Protein AF-A0A920MT75-F1 (afdb_monomer)

Structure (mmCIF, N/CA/C/O backbone):
data_AF-A0A920MT75-F1
#
_entry.id   AF-A0A920MT75-F1
#
loop_
_atom_site.group_PDB
_atom_site.id
_atom_site.type_symbol
_atom_site.label_atom_id
_atom_site.label_alt_id
_atom_site.label_comp_id
_atom_site.label_asym_id
_atom_site.label_entity_id
_atom_site.label_seq_id
_atom_site.pdbx_PDB_ins_code
_atom_site.Cartn_x
_atom_site.Cartn_y
_atom_site.Cartn_z
_atom_site.occupancy
_atom_site.B_iso_or_equiv
_atom_site.auth_seq_id
_atom_site.auth_comp_id
_atom_site.auth_asym_id
_atom_site.auth_atom_id
_atom_site.pdbx_PDB_model_num
ATOM 1 N N . MET A 1 1 ? 1.744 -10.942 -22.212 1.00 72.88 1 MET A N 1
ATOM 2 C CA . MET A 1 1 ? 2.597 -9.737 -22.303 1.00 72.88 1 MET A CA 1
ATOM 3 C C . MET A 1 1 ? 4.022 -10.191 -22.586 1.00 72.88 1 MET A C 1
ATOM 5 O O . MET A 1 1 ? 4.441 -11.169 -21.985 1.00 72.88 1 MET A O 1
ATOM 9 N N . GLU A 1 2 ? 4.739 -9.559 -23.515 1.00 89.19 2 GLU A N 1
ATOM 10 C CA . GLU A 1 2 ? 6.152 -9.883 -23.774 1.00 89.19 2 GLU A CA 1
ATOM 11 C C . GLU A 1 2 ? 7.071 -9.271 -22.705 1.00 89.19 2 GLU A C 1
ATOM 13 O O . GLU A 1 2 ? 6.759 -8.210 -22.163 1.00 89.19 2 GLU A O 1
ATOM 18 N N . ALA A 1 3 ? 8.229 -9.889 -22.445 1.00 87.75 3 ALA A N 1
ATOM 19 C CA . ALA A 1 3 ? 9.154 -9.475 -21.382 1.00 87.75 3 ALA A CA 1
ATOM 20 C C . ALA A 1 3 ? 9.558 -7.990 -21.459 1.00 87.75 3 ALA A C 1
ATOM 22 O O . ALA A 1 3 ? 9.561 -7.292 -20.449 1.00 87.75 3 ALA A O 1
ATOM 23 N N . LYS A 1 4 ? 9.819 -7.471 -22.667 1.00 89.94 4 LYS A N 1
ATOM 24 C CA . LYS A 1 4 ? 10.169 -6.054 -22.878 1.00 89.94 4 LYS A CA 1
ATOM 25 C C . LYS A 1 4 ? 9.034 -5.085 -22.551 1.00 89.94 4 LYS A C 1
ATOM 27 O O . LYS A 1 4 ? 9.308 -3.932 -22.251 1.00 89.94 4 LYS A O 1
ATOM 32 N N . ASN A 1 5 ? 7.779 -5.516 -22.661 1.00 91.00 5 ASN A N 1
ATOM 33 C CA . ASN A 1 5 ? 6.630 -4.678 -22.327 1.00 91.00 5 ASN A CA 1
ATOM 34 C C . ASN A 1 5 ? 6.305 -4.751 -20.833 1.00 91.00 5 ASN A C 1
ATOM 36 O O . ASN A 1 5 ? 5.936 -3.733 -20.264 1.00 91.00 5 ASN A O 1
ATOM 40 N N . PHE A 1 6 ? 6.528 -5.900 -20.188 1.00 89.94 6 PHE A N 1
ATOM 41 C CA . PHE A 1 6 ? 6.417 -6.021 -18.732 1.00 89.94 6 PHE A CA 1
ATOM 42 C C . PHE A 1 6 ? 7.470 -5.172 -18.009 1.00 89.94 6 PHE A C 1
ATOM 44 O O . PHE A 1 6 ? 7.146 -4.460 -17.067 1.00 89.94 6 PHE A O 1
ATOM 51 N N . ALA A 1 7 ? 8.705 -5.154 -18.518 1.00 89.94 7 ALA A N 1
ATOM 52 C CA . ALA A 1 7 ? 9.795 -4.353 -17.958 1.00 89.94 7 ALA A CA 1
ATOM 53 C C . ALA A 1 7 ? 9.591 -2.825 -18.063 1.00 89.94 7 ALA A C 1
ATOM 55 O O .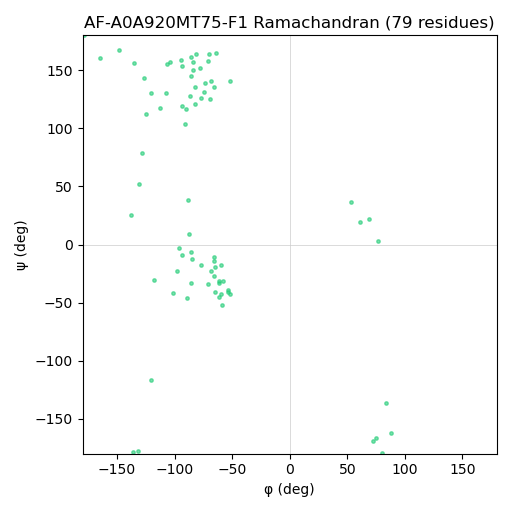 ALA A 1 7 ? 10.358 -2.076 -17.470 1.00 89.94 7 ALA A O 1
ATOM 56 N N . LYS A 1 8 ? 8.593 -2.351 -18.827 1.00 91.06 8 LYS A N 1
ATOM 57 C CA . LYS A 1 8 ? 8.237 -0.921 -18.914 1.00 91.06 8 LYS A CA 1
ATOM 58 C C . LYS A 1 8 ? 7.287 -0.464 -17.803 1.00 91.06 8 LYS A C 1
ATOM 60 O O . LYS A 1 8 ? 7.065 0.734 -17.686 1.00 91.06 8 LYS A O 1
ATOM 65 N N . LEU A 1 9 ? 6.688 -1.398 -17.065 1.00 91.94 9 LEU A N 1
ATOM 66 C CA . LEU A 1 9 ? 5.812 -1.100 -15.932 1.00 91.94 9 LEU A CA 1
ATOM 67 C C . LEU A 1 9 ? 6.657 -0.877 -14.675 1.00 91.94 9 LEU A C 1
ATOM 69 O O . LEU A 1 9 ? 7.708 -1.509 -14.536 1.00 91.94 9 LEU A O 1
ATOM 73 N N . GLY A 1 10 ? 6.181 -0.042 -13.751 1.00 90.56 10 GLY A N 1
ATOM 74 C CA . GLY A 1 10 ? 6.871 0.204 -12.482 1.00 90.56 10 GLY A CA 1
ATOM 75 C C . GLY A 1 10 ? 8.119 1.091 -12.589 1.00 90.56 10 GLY A C 1
ATOM 76 O O . GLY A 1 10 ? 8.346 1.773 -13.589 1.00 90.56 10 GLY A O 1
ATOM 77 N N . ALA A 1 11 ? 8.924 1.120 -11.526 1.00 89.94 11 ALA A N 1
ATOM 78 C CA . ALA A 1 11 ? 10.135 1.941 -11.445 1.00 89.94 11 ALA A CA 1
ATOM 79 C C . ALA A 1 11 ? 11.366 1.253 -12.058 1.00 89.94 11 ALA A C 1
ATOM 81 O O . ALA A 1 11 ? 11.429 0.031 -12.165 1.00 89.94 11 ALA A O 1
ATOM 82 N N . GLU A 1 12 ? 12.399 2.039 -12.385 1.00 87.00 12 GLU A N 1
ATOM 83 C CA . GLU A 1 12 ? 13.593 1.591 -13.126 1.00 87.00 12 GLU A CA 1
ATOM 84 C C . GLU A 1 12 ? 14.276 0.345 -12.528 1.00 87.00 12 GLU A C 1
ATOM 86 O O . GLU A 1 12 ? 14.640 -0.575 -13.256 1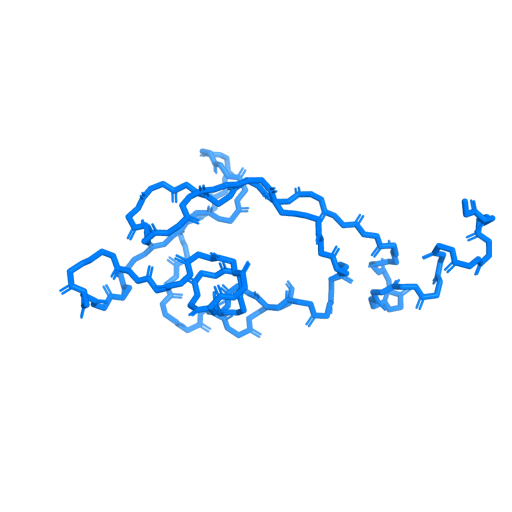.00 87.00 12 GLU A O 1
ATOM 91 N N . GLN A 1 13 ? 14.412 0.277 -11.199 1.00 86.56 13 GLN A N 1
ATOM 92 C CA . GLN A 1 13 ? 15.014 -0.872 -10.501 1.00 86.56 13 GLN A CA 1
ATOM 93 C C . GLN A 1 13 ? 13.990 -1.920 -10.037 1.00 86.56 13 GLN A C 1
ATOM 95 O O . GLN A 1 13 ? 14.360 -2.995 -9.573 1.00 86.56 13 GLN A O 1
ATOM 100 N N . SER A 1 14 ? 12.702 -1.602 -10.141 1.00 89.19 14 SER A N 1
ATOM 101 C CA . SER A 1 14 ? 11.577 -2.354 -9.583 1.00 89.19 14 SER A CA 1
ATOM 102 C C . SER A 1 14 ? 10.513 -2.571 -10.658 1.00 89.19 14 SER A C 1
ATOM 104 O O . SER A 1 14 ? 9.350 -2.234 -10.481 1.00 89.19 14 SER A O 1
ATOM 106 N N . THR A 1 15 ? 10.943 -3.108 -11.801 1.00 94.00 15 THR A N 1
ATOM 107 C CA . THR A 1 15 ? 10.086 -3.231 -12.988 1.00 94.00 15 THR A CA 1
ATOM 108 C C . THR A 1 15 ? 8.996 -4.291 -12.841 1.00 94.00 15 THR A C 1
ATOM 110 O O . THR A 1 15 ? 9.126 -5.256 -12.081 1.00 94.00 15 THR A O 1
ATOM 113 N N . GLY A 1 16 ? 7.947 -4.143 -13.643 1.00 94.88 16 GLY A N 1
ATOM 114 C CA . GLY A 1 16 ? 6.811 -5.046 -13.686 1.00 94.88 16 GLY A CA 1
ATOM 115 C C . GLY A 1 16 ? 5.717 -4.690 -12.688 1.00 94.88 16 GLY A C 1
ATOM 116 O O . GLY A 1 16 ? 5.621 -3.577 -12.166 1.00 94.88 16 GLY A O 1
ATOM 117 N N . THR A 1 17 ? 4.863 -5.673 -12.439 1.00 96.12 17 THR A N 1
ATOM 118 C CA . THR A 1 17 ? 3.796 -5.591 -11.448 1.00 96.12 17 THR A CA 1
ATOM 119 C C . THR A 1 17 ? 4.122 -6.431 -10.220 1.00 96.12 17 THR A C 1
ATOM 121 O O . THR A 1 17 ? 4.882 -7.403 -10.270 1.00 96.12 17 THR A O 1
ATOM 124 N N . ARG A 1 18 ? 3.530 -6.056 -9.089 1.00 94.50 18 ARG A N 1
ATOM 125 C CA . ARG A 1 18 ? 3.558 -6.821 -7.846 1.00 94.50 18 ARG A CA 1
ATOM 126 C C . ARG A 1 18 ? 2.136 -7.034 -7.356 1.00 94.50 18 ARG A C 1
ATOM 128 O O . ARG A 1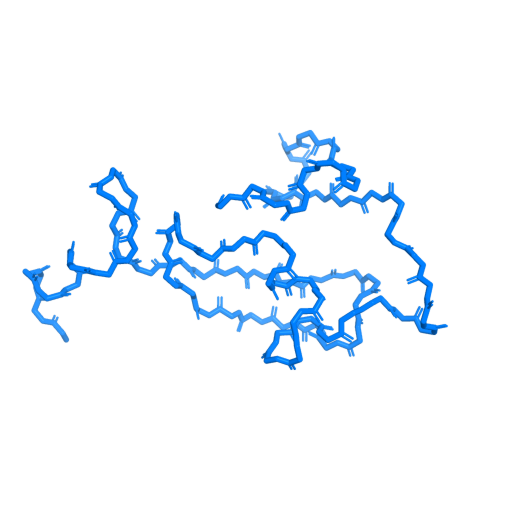 18 ? 1.288 -6.154 -7.466 1.00 94.50 18 ARG A O 1
ATOM 135 N N . ILE A 1 19 ? 1.897 -8.208 -6.787 1.00 96.19 19 ILE A N 1
ATOM 136 C CA . ILE A 1 19 ? 0.632 -8.542 -6.143 1.00 96.19 19 ILE A CA 1
ATOM 137 C C . ILE A 1 19 ? 0.751 -8.238 -4.648 1.00 96.19 19 ILE A C 1
ATOM 139 O O . ILE A 1 19 ? 1.584 -8.830 -3.961 1.00 96.19 19 ILE A O 1
ATOM 143 N N . PHE A 1 20 ? -0.090 -7.336 -4.146 1.00 96.25 20 PHE A N 1
ATOM 144 C CA . PHE A 1 20 ? -0.203 -7.009 -2.727 1.00 96.25 20 PHE A CA 1
ATOM 145 C C . PHE A 1 20 ? -1.502 -7.561 -2.148 1.00 96.25 20 PHE A C 1
ATOM 147 O O . PHE A 1 20 ? -2.586 -7.322 -2.676 1.00 96.25 20 PHE A O 1
ATOM 154 N N . ALA A 1 21 ? -1.397 -8.262 -1.021 1.00 97.06 21 ALA A N 1
ATOM 155 C CA . ALA A 1 21 ? -2.545 -8.634 -0.207 1.00 97.06 21 ALA A CA 1
ATOM 156 C C . ALA A 1 21 ? -2.790 -7.542 0.844 1.00 97.06 21 ALA A C 1
ATOM 158 O O . ALA A 1 21 ? -2.075 -7.456 1.844 1.00 97.06 21 ALA A O 1
ATOM 159 N N . VAL A 1 22 ? -3.800 -6.704 0.621 1.00 97.50 22 VAL A N 1
ATOM 160 C CA . VAL A 1 22 ? -4.211 -5.657 1.562 1.00 97.50 22 VAL A CA 1
ATOM 161 C C . VAL A 1 22 ? -5.252 -6.248 2.507 1.00 97.50 22 VAL A C 1
ATOM 163 O O . VAL A 1 22 ? -6.332 -6.673 2.098 1.00 97.50 22 VAL A O 1
ATOM 166 N N . SER A 1 23 ? -4.914 -6.297 3.792 1.00 96.06 23 SER A N 1
ATOM 167 C CA . SER A 1 23 ? -5.732 -6.919 4.837 1.00 96.06 23 SER A CA 1
ATOM 168 C C . SER A 1 23 ? -5.799 -6.041 6.093 1.00 96.06 23 SER A C 1
ATOM 1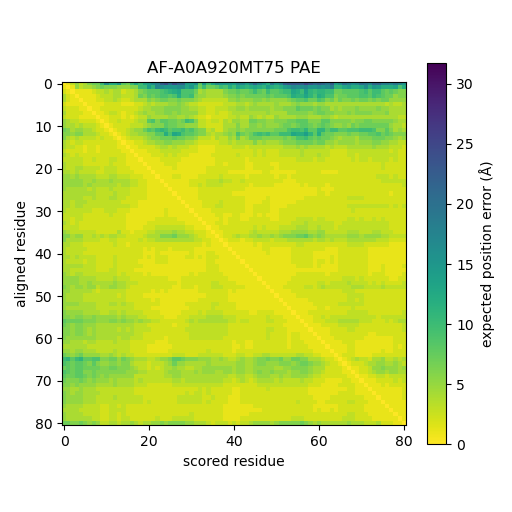70 O O . SER A 1 23 ? -5.268 -4.932 6.123 1.00 96.06 23 SER A O 1
ATOM 172 N N . GLY A 1 24 ? -6.485 -6.511 7.139 1.00 96.19 24 GLY A N 1
ATOM 173 C CA . GLY A 1 24 ? -6.642 -5.763 8.388 1.00 96.19 24 GLY A CA 1
ATOM 174 C C . GLY A 1 24 ? -7.786 -4.746 8.337 1.00 96.19 24 GLY A C 1
ATOM 175 O O . GLY A 1 24 ? -8.885 -5.061 7.883 1.00 96.19 24 GLY A O 1
ATOM 176 N N . HIS A 1 25 ? -7.548 -3.540 8.855 1.00 97.81 25 HIS A N 1
ATOM 177 C CA . HIS A 1 25 ? -8.582 -2.531 9.121 1.00 97.81 25 HIS A CA 1
ATOM 178 C C . HIS A 1 25 ? -8.873 -1.595 7.936 1.00 97.81 25 HIS A C 1
ATOM 180 O O . HIS A 1 25 ? -9.145 -0.419 8.143 1.00 97.81 25 HIS A O 1
ATOM 186 N N . VAL A 1 26 ? -8.870 -2.107 6.706 1.00 98.31 26 VAL A N 1
ATOM 187 C CA . VAL A 1 26 ? -9.296 -1.355 5.510 1.00 98.31 26 VAL A CA 1
ATOM 188 C C . VAL A 1 26 ? -10.771 -1.602 5.177 1.00 98.31 26 VAL A C 1
ATOM 190 O O . VAL A 1 26 ? -11.344 -2.616 5.603 1.00 98.31 26 VAL A O 1
ATOM 193 N N . ASN A 1 27 ? -11.387 -0.688 4.426 1.00 98.50 27 ASN A N 1
ATOM 194 C CA . ASN A 1 27 ? -12.775 -0.815 3.970 1.00 98.50 27 ASN A CA 1
ATOM 195 C C . ASN A 1 27 ? -12.939 -1.893 2.890 1.00 98.50 27 ASN A C 1
ATOM 197 O O . ASN A 1 27 ? -13.954 -2.585 2.875 1.00 98.50 27 ASN A O 1
ATOM 201 N N . ASN A 1 28 ? -11.934 -2.075 2.032 1.00 98.25 28 ASN A N 1
ATOM 202 C CA . ASN A 1 28 ? -11.971 -3.033 0.931 1.00 98.25 28 ASN A CA 1
ATOM 203 C C . ASN A 1 28 ? -10.725 -3.949 0.934 1.00 98.25 28 ASN A C 1
ATOM 205 O O . ASN A 1 28 ? -9.762 -3.712 0.198 1.00 98.25 28 ASN A O 1
ATOM 209 N N . PRO A 1 29 ? -10.685 -4.976 1.808 1.00 98.19 29 PRO A N 1
ATOM 210 C CA . PRO A 1 29 ? -9.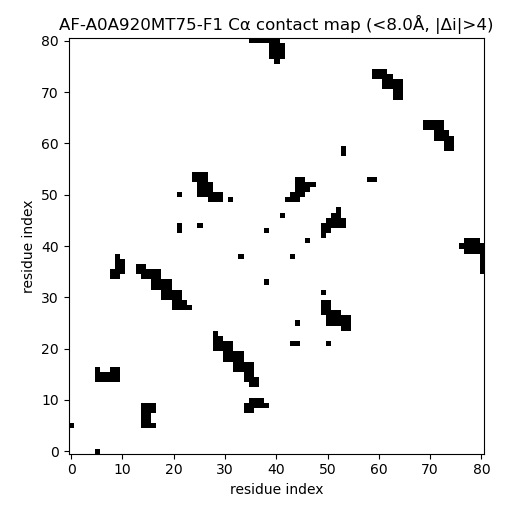582 -5.932 1.841 1.00 98.19 29 PRO A CA 1
ATOM 211 C C . PRO A 1 29 ? -9.579 -6.793 0.574 1.00 98.19 29 PRO A C 1
ATOM 213 O O . PRO A 1 29 ? -10.629 -7.230 0.106 1.00 98.19 29 PRO A O 1
ATOM 216 N N . GLY A 1 30 ? -8.398 -7.081 0.039 1.00 98.00 30 GLY A N 1
ATOM 217 C CA . GLY A 1 30 ? -8.287 -7.784 -1.231 1.00 98.00 30 GLY A CA 1
ATOM 218 C C . GLY A 1 30 ? -6.854 -8.055 -1.654 1.00 98.00 30 GLY A C 1
ATOM 219 O O . GLY A 1 30 ? -5.894 -7.713 -0.963 1.00 98.00 30 GLY A O 1
ATOM 220 N N . VAL A 1 31 ? -6.727 -8.697 -2.809 1.00 98.12 31 VAL A N 1
ATOM 221 C CA . VAL A 1 31 ? -5.449 -8.955 -3.466 1.00 98.12 31 VAL A CA 1
ATOM 222 C C . VAL A 1 31 ? -5.418 -8.126 -4.741 1.00 98.12 31 VAL A C 1
ATOM 224 O O . VAL A 1 31 ? -6.259 -8.312 -5.618 1.00 98.12 31 VAL A O 1
ATOM 227 N N . TYR A 1 32 ? -4.469 -7.200 -4.821 1.00 97.38 32 TYR A N 1
ATOM 228 C CA . TYR A 1 32 ? -4.385 -6.209 -5.886 1.00 97.38 32 TYR A CA 1
ATOM 229 C C . TYR A 1 32 ? -3.063 -6.345 -6.630 1.00 97.38 32 TYR A C 1
ATOM 231 O O . TYR A 1 32 ? -1.999 -6.395 -6.017 1.00 97.38 32 TYR A O 1
ATOM 239 N N . GLU A 1 33 ? -3.132 -6.393 -7.956 1.00 96.69 33 GLU A N 1
ATOM 240 C CA . GLU A 1 33 ? -1.961 -6.249 -8.814 1.00 96.69 33 GLU A CA 1
ATOM 241 C C . GLU A 1 33 ? -1.715 -4.760 -9.079 1.00 96.69 33 GLU A C 1
ATOM 243 O O . GLU A 1 33 ? -2.628 -4.038 -9.491 1.00 96.69 33 GLU A O 1
ATOM 248 N N . VAL A 1 34 ? -0.491 -4.300 -8.826 1.00 95.56 34 VAL A N 1
ATOM 249 C CA . VAL A 1 34 ? -0.092 -2.895 -8.980 1.00 95.56 34 VAL A CA 1
ATOM 250 C C . VAL A 1 34 ? 1.251 -2.782 -9.687 1.00 95.56 34 VAL A C 1
ATOM 252 O O . VAL A 1 34 ? 2.057 -3.711 -9.649 1.00 95.56 34 VAL A O 1
ATOM 255 N N . GLU A 1 35 ? 1.511 -1.638 -10.315 1.00 94.44 35 GLU A N 1
ATOM 256 C CA . GLU A 1 35 ? 2.837 -1.326 -10.851 1.00 94.44 35 GLU A CA 1
ATOM 257 C C . GLU A 1 35 ? 3.823 -1.099 -9.704 1.00 94.44 35 GLU A C 1
ATOM 259 O O . GLU A 1 35 ? 3.565 -0.310 -8.788 1.00 94.44 35 GLU A O 1
ATOM 264 N N . PHE A 1 36 ? 4.932 -1.836 -9.725 1.00 93.31 36 PHE A N 1
ATOM 265 C CA . PHE A 1 36 ? 5.836 -1.895 -8.586 1.00 93.31 36 PHE A CA 1
ATOM 266 C C . PHE A 1 36 ? 6.798 -0.696 -8.563 1.00 93.31 36 PHE A C 1
ATOM 268 O O . PHE A 1 36 ? 7.341 -0.298 -9.589 1.00 93.31 36 PHE A O 1
ATOM 275 N N . GLY A 1 37 ? 7.003 -0.081 -7.396 1.00 89.69 37 GLY A N 1
ATOM 276 C CA . GLY A 1 37 ? 7.899 1.068 -7.236 1.00 89.69 37 GLY A CA 1
ATOM 277 C C . GLY A 1 37 ? 7.346 2.406 -7.742 1.00 89.69 37 GLY A C 1
ATOM 278 O O . GLY A 1 37 ? 8.056 3.408 -7.689 1.00 89.69 37 GLY A O 1
ATOM 279 N N . THR A 1 38 ? 6.104 2.443 -8.227 1.00 92.50 38 THR A N 1
ATOM 280 C CA . THR A 1 38 ? 5.366 3.684 -8.526 1.00 92.50 38 THR A CA 1
ATOM 281 C C . THR A 1 38 ? 4.104 3.825 -7.676 1.00 92.50 38 THR A C 1
ATOM 283 O O . THR A 1 38 ? 3.714 4.944 -7.358 1.00 92.50 38 THR A O 1
ATOM 286 N N . THR A 1 39 ? 3.477 2.709 -7.291 1.00 95.38 39 THR A N 1
ATOM 287 C CA . THR A 1 39 ? 2.292 2.695 -6.421 1.00 95.38 39 THR A CA 1
ATOM 288 C C . THR A 1 39 ? 2.704 2.810 -4.958 1.00 95.38 39 THR A C 1
ATOM 290 O O . THR A 1 39 ? 3.388 1.927 -4.454 1.00 95.38 39 THR A O 1
ATOM 293 N N . THR A 1 40 ? 2.236 3.841 -4.259 1.00 97.00 40 THR A N 1
ATOM 294 C CA . THR A 1 40 ? 2.573 4.058 -2.844 1.00 97.00 40 THR A CA 1
ATOM 295 C C . THR A 1 40 ? 1.718 3.222 -1.891 1.00 97.00 40 THR A C 1
ATOM 297 O O . THR A 1 40 ? 0.633 2.738 -2.240 1.00 97.00 40 THR A O 1
ATOM 300 N N . PHE A 1 41 ? 2.145 3.095 -0.629 1.00 97.19 41 PHE A N 1
ATOM 301 C CA . PHE A 1 41 ? 1.280 2.525 0.413 1.00 97.19 41 PHE A CA 1
ATOM 302 C C . PHE A 1 41 ? 0.009 3.356 0.636 1.00 97.19 41 PHE A C 1
ATOM 304 O O . PHE A 1 41 ? -1.040 2.786 0.946 1.00 97.19 41 PHE A O 1
ATOM 311 N N . ARG A 1 42 ? 0.063 4.681 0.436 1.00 97.88 42 ARG A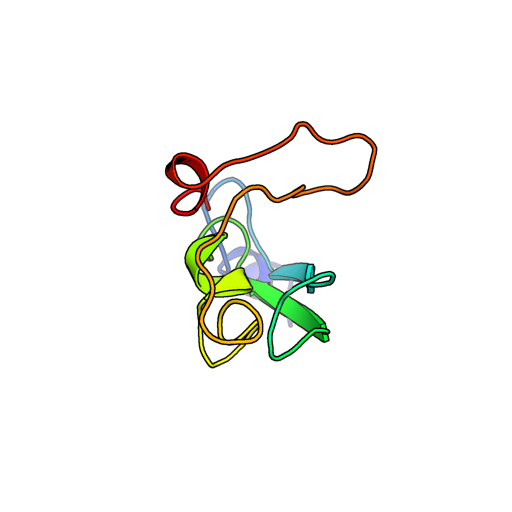 N 1
ATOM 312 C CA . ARG A 1 42 ? -1.108 5.564 0.474 1.00 97.88 42 ARG A CA 1
ATOM 313 C C . ARG A 1 42 ? -2.109 5.172 -0.598 1.00 97.88 42 ARG A C 1
ATOM 315 O O . ARG A 1 42 ? -3.288 5.042 -0.279 1.00 97.88 42 ARG A O 1
ATOM 322 N N . ASP A 1 43 ? -1.649 4.919 -1.820 1.00 97.75 43 ASP A N 1
ATOM 323 C CA . ASP A 1 43 ? -2.515 4.443 -2.897 1.00 97.75 43 ASP A CA 1
ATOM 324 C C . ASP A 1 43 ? -3.174 3.121 -2.494 1.00 97.75 43 ASP A C 1
ATOM 326 O O . ASP A 1 43 ? -4.399 3.020 -2.497 1.00 97.75 43 ASP A O 1
ATOM 330 N N . LEU A 1 44 ? -2.384 2.133 -2.058 1.00 97.56 44 LEU A N 1
ATOM 331 C CA . LEU A 1 44 ? -2.877 0.804 -1.677 1.00 97.56 44 LEU A CA 1
ATOM 332 C C . LEU A 1 44 ? -3.898 0.827 -0.529 1.00 97.56 44 LEU A C 1
ATOM 334 O O . LEU A 1 44 ? -4.884 0.090 -0.570 1.00 97.56 44 LEU A O 1
ATOM 338 N N . ILE A 1 45 ? -3.658 1.628 0.511 1.00 97.81 45 ILE A N 1
ATOM 339 C CA . ILE A 1 45 ? -4.468 1.624 1.738 1.00 97.81 45 ILE A CA 1
ATOM 340 C C . ILE A 1 45 ? -5.646 2.596 1.623 1.00 97.81 45 ILE A C 1
ATOM 342 O O . ILE A 1 45 ? -6.773 2.244 1.974 1.00 97.81 45 ILE A O 1
ATOM 346 N N . MET A 1 46 ? -5.402 3.813 1.135 1.00 97.69 46 MET A N 1
ATOM 347 C CA . MET A 1 46 ? -6.380 4.905 1.141 1.00 97.69 46 MET A CA 1
ATOM 348 C C . MET A 1 46 ? -7.108 5.066 -0.194 1.00 97.69 46 MET A C 1
ATOM 350 O O . MET A 1 46 ? -8.215 5.596 -0.210 1.00 97.69 46 MET A O 1
ATOM 354 N N . GLY A 1 47 ? -6.527 4.602 -1.302 1.00 97.62 47 GLY A N 1
ATOM 355 C CA . GLY A 1 47 ? -7.111 4.757 -2.630 1.00 97.62 47 GLY A CA 1
ATOM 356 C C . GLY A 1 47 ? -8.415 3.977 -2.800 1.00 97.62 47 GLY A C 1
ATOM 357 O O . GLY A 1 47 ? -8.502 2.797 -2.456 1.00 97.62 47 GLY A O 1
ATOM 358 N N . GLU A 1 48 ? -9.416 4.623 -3.401 1.00 97.00 48 GLU A N 1
ATOM 359 C CA . GLU A 1 48 ? -10.754 4.055 -3.643 1.00 97.00 48 GLU A CA 1
ATOM 360 C C . GLU A 1 48 ? -10.716 2.767 -4.482 1.00 97.00 48 GLU A C 1
ATOM 362 O O . GLU A 1 48 ? -11.525 1.864 -4.284 1.00 97.00 48 GLU A O 1
ATOM 367 N N . LYS A 1 49 ? -9.739 2.656 -5.395 1.00 96.19 49 LYS A N 1
ATOM 368 C CA . LYS A 1 49 ? -9.516 1.467 -6.237 1.00 96.19 49 LYS A CA 1
ATOM 369 C C . LYS A 1 49 ? -9.031 0.247 -5.439 1.00 96.19 49 LYS A C 1
ATOM 371 O O . LYS A 1 49 ? -9.173 -0.880 -5.912 1.00 96.19 49 LYS A O 1
ATOM 376 N N . TYR A 1 50 ? -8.437 0.470 -4.270 1.00 97.38 50 TYR A N 1
ATOM 377 C CA . TYR A 1 50 ? -7.771 -0.552 -3.467 1.00 97.38 50 TYR A CA 1
ATOM 378 C C . TYR A 1 50 ? -8.432 -0.640 -2.087 1.00 97.38 50 TYR A C 1
ATOM 380 O O . TYR A 1 50 ? -9.607 -0.989 -2.013 1.00 97.38 50 TYR A O 1
ATOM 388 N N . GLY A 1 51 ? -7.712 -0.331 -1.002 1.00 97.69 51 GLY A N 1
ATOM 389 C CA . GLY A 1 51 ? -8.191 -0.449 0.376 1.00 97.69 51 GLY A CA 1
ATOM 390 C C . GLY A 1 51 ? -9.352 0.479 0.749 1.00 97.69 51 GLY A C 1
ATOM 391 O O . GLY A 1 51 ? -10.075 0.172 1.699 1.00 97.69 51 GLY A O 1
ATOM 392 N N . ASN A 1 52 ? -9.576 1.557 -0.011 1.00 98.31 52 ASN A N 1
ATOM 393 C CA . ASN A 1 52 ? -10.646 2.537 0.195 1.00 98.31 52 ASN A CA 1
ATOM 394 C C . ASN A 1 52 ? -10.676 3.130 1.620 1.00 98.31 52 ASN A C 1
ATOM 396 O O . ASN A 1 52 ? -11.737 3.343 2.208 1.00 98.31 52 ASN A O 1
ATOM 400 N N . GLY A 1 53 ? -9.502 3.351 2.209 1.00 98.00 53 GLY A N 1
ATOM 401 C CA . GLY A 1 53 ? -9.355 3.942 3.535 1.00 98.00 53 GLY A CA 1
ATOM 402 C C . GLY A 1 53 ? -9.566 2.966 4.690 1.00 98.00 53 GLY A C 1
ATOM 403 O O . GLY A 1 53 ? -9.813 1.768 4.521 1.00 98.00 53 GLY A O 1
ATOM 404 N N . ILE A 1 54 ? -9.444 3.499 5.905 1.00 98.38 54 ILE A N 1
ATOM 405 C CA . ILE A 1 54 ? -9.555 2.731 7.147 1.00 98.38 54 ILE A CA 1
ATOM 406 C C . ILE A 1 54 ? -11.024 2.622 7.569 1.00 98.38 54 ILE A C 1
ATOM 408 O O . ILE A 1 54 ? -11.828 3.545 7.394 1.00 98.38 54 ILE A O 1
ATOM 412 N N . ARG A 1 55 ? -11.381 1.478 8.158 1.00 98.19 55 ARG A N 1
ATOM 413 C CA . ARG A 1 55 ? -12.736 1.207 8.661 1.00 98.19 55 ARG A CA 1
ATOM 414 C C . ARG A 1 55 ? -13.230 2.311 9.585 1.00 98.19 55 ARG A C 1
ATOM 416 O O . ARG A 1 55 ? -12.488 2.789 10.444 1.00 98.19 55 ARG A O 1
ATOM 423 N N . ASN A 1 56 ? -14.513 2.638 9.449 1.00 97.50 56 ASN A N 1
ATOM 424 C CA . ASN A 1 56 ? -15.221 3.648 10.242 1.00 97.50 56 ASN A CA 1
ATOM 425 C C . ASN A 1 56 ? -14.649 5.073 10.112 1.00 97.50 56 ASN A C 1
ATOM 427 O O . ASN A 1 56 ? -14.899 5.898 10.984 1.00 97.50 56 ASN A O 1
ATOM 431 N N . GLY A 1 57 ? -13.875 5.362 9.058 1.00 95.75 57 GLY A N 1
ATOM 432 C CA . GLY A 1 57 ? -13.265 6.681 8.864 1.00 95.75 57 GLY A CA 1
ATOM 433 C C . GLY A 1 57 ? -12.171 7.011 9.881 1.00 95.75 57 GLY A C 1
ATOM 434 O O . GLY A 1 57 ? -11.898 8.182 10.117 1.00 95.75 57 GLY A O 1
ATOM 435 N N . ASN A 1 58 ? -11.572 5.994 10.507 1.00 97.88 58 ASN A N 1
ATOM 436 C CA . ASN A 1 58 ? -10.454 6.194 11.424 1.00 97.88 58 ASN A CA 1
ATOM 437 C C . ASN A 1 58 ? -9.183 6.636 10.685 1.00 97.88 58 ASN A C 1
ATOM 439 O O . ASN A 1 58 ? -9.033 6.445 9.479 1.00 97.88 58 ASN A O 1
ATOM 443 N N . GLU A 1 59 ? -8.228 7.153 11.447 1.00 96.50 59 GLU A N 1
ATOM 444 C CA . GLU A 1 59 ? -6.875 7.425 10.968 1.00 96.50 59 GLU A CA 1
ATOM 445 C C . GLU A 1 59 ? -5.998 6.167 11.043 1.00 96.50 59 GLU A C 1
ATOM 447 O O . GLU A 1 59 ? -6.257 5.233 11.815 1.00 96.50 59 GLU A O 1
ATOM 452 N N . ILE A 1 60 ? -4.940 6.128 10.229 1.00 96.88 60 ILE A N 1
ATOM 453 C CA . ILE A 1 60 ? -3.966 5.043 10.293 1.00 96.88 60 ILE A CA 1
ATOM 454 C C . ILE A 1 60 ? -3.085 5.217 11.531 1.00 96.88 60 ILE A C 1
ATOM 456 O O . ILE A 1 60 ? -2.541 6.285 11.781 1.00 96.88 60 ILE A O 1
ATOM 460 N N . LYS A 1 61 ? -2.916 4.146 12.308 1.00 97.06 61 LYS A N 1
ATOM 461 C CA . LYS A 1 61 ? -1.988 4.144 13.450 1.00 97.06 61 LYS A CA 1
ATOM 462 C C . LYS A 1 61 ? -0.675 3.445 13.133 1.00 97.06 61 LYS A C 1
ATOM 464 O O . LYS A 1 61 ? 0.376 3.894 13.568 1.00 97.06 61 LYS A O 1
ATOM 469 N N . ALA A 1 62 ? -0.752 2.313 12.440 1.00 97.62 62 ALA A N 1
ATOM 470 C CA . ALA A 1 62 ? 0.395 1.551 11.975 1.00 97.62 62 ALA A CA 1
ATOM 471 C C . ALA A 1 62 ? -0.039 0.529 10.917 1.00 97.62 62 ALA A C 1
ATOM 473 O O . ALA A 1 62 ? -1.211 0.144 10.862 1.00 97.62 62 ALA A O 1
ATOM 474 N N . PHE A 1 63 ? 0.914 0.048 10.125 1.00 97.56 63 PHE A N 1
ATOM 475 C CA . PHE A 1 63 ? 0.733 -1.057 9.188 1.00 97.56 63 PHE A CA 1
ATOM 476 C C . PHE A 1 63 ? 2.027 -1.863 9.032 1.00 97.56 63 PHE A C 1
ATOM 478 O O . PHE A 1 63 ? 3.091 -1.450 9.485 1.00 97.56 63 PHE A O 1
ATOM 485 N N . ILE A 1 64 ? 1.932 -3.043 8.417 1.00 97.25 64 ILE A N 1
ATOM 486 C CA . ILE A 1 64 ? 3.069 -3.944 8.209 1.00 97.25 64 ILE A CA 1
ATOM 487 C C . ILE A 1 64 ? 3.153 -4.258 6.707 1.00 97.25 64 ILE A C 1
ATOM 489 O O . ILE A 1 64 ? 2.255 -4.925 6.189 1.00 97.25 64 ILE A O 1
ATOM 493 N N . PRO A 1 65 ? 4.195 -3.800 5.988 1.00 94.81 65 PRO A N 1
ATOM 494 C CA . PRO A 1 65 ? 4.227 -3.834 4.521 1.00 94.81 65 PRO A CA 1
ATOM 495 C C . PRO A 1 65 ? 4.540 -5.218 3.927 1.00 94.81 65 PRO A C 1
ATOM 497 O O . PRO A 1 65 ? 4.289 -5.451 2.748 1.00 94.81 65 PRO A O 1
ATOM 500 N N . GLY A 1 66 ? 5.100 -6.138 4.719 1.00 89.94 66 GLY A N 1
ATOM 501 C CA . GLY A 1 66 ? 5.614 -7.431 4.243 1.00 89.94 66 GLY A CA 1
ATOM 502 C C . GLY A 1 66 ? 5.270 -8.621 5.139 1.00 89.94 66 GLY A C 1
ATOM 503 O O . GLY A 1 66 ? 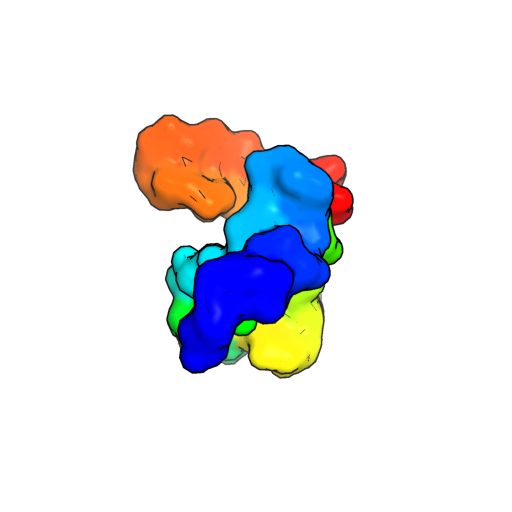6.003 -9.605 5.153 1.00 89.94 66 GLY A O 1
ATOM 504 N N . GLY A 1 67 ? 4.187 -8.532 5.918 1.00 91.31 67 GLY A N 1
ATOM 505 C CA . GLY A 1 67 ? 3.816 -9.558 6.900 1.00 91.31 67 GLY A CA 1
ATOM 506 C C . GLY A 1 67 ? 4.731 -9.579 8.133 1.00 91.31 67 GLY A C 1
ATOM 507 O O . GLY A 1 67 ? 5.525 -8.672 8.344 1.00 91.31 67 GLY A O 1
ATOM 508 N N . ALA A 1 68 ? 4.621 -10.613 8.971 1.00 91.19 68 ALA A N 1
ATOM 509 C CA . ALA A 1 68 ? 5.198 -10.631 10.325 1.00 91.19 68 ALA A CA 1
ATOM 510 C C . ALA A 1 68 ? 6.731 -10.450 10.416 1.00 91.19 68 ALA A C 1
ATOM 512 O O . ALA A 1 68 ? 7.239 -10.139 11.488 1.00 91.19 68 ALA A O 1
ATOM 513 N N . SER A 1 69 ? 7.469 -10.644 9.320 1.00 94.56 69 SER A N 1
ATOM 514 C CA . SER A 1 69 ? 8.920 -10.425 9.247 1.00 94.56 69 SER A CA 1
ATOM 515 C C . SER A 1 69 ? 9.320 -8.979 8.933 1.00 94.56 69 SER A C 1
ATOM 517 O O . SER A 1 69 ? 10.509 -8.673 8.917 1.00 94.56 69 SER A O 1
ATOM 519 N N . ALA A 1 70 ? 8.358 -8.106 8.630 1.00 95.44 70 ALA A N 1
ATOM 520 C CA . ALA A 1 70 ? 8.600 -6.705 8.317 1.00 95.44 70 ALA A CA 1
ATOM 521 C C . ALA A 1 70 ? 8.475 -5.816 9.571 1.00 95.44 70 ALA A C 1
ATOM 523 O O . ALA A 1 70 ? 7.748 -6.160 10.508 1.00 95.44 70 ALA A O 1
ATOM 524 N N . PRO A 1 71 ? 9.165 -4.662 9.599 1.00 96.12 71 PRO A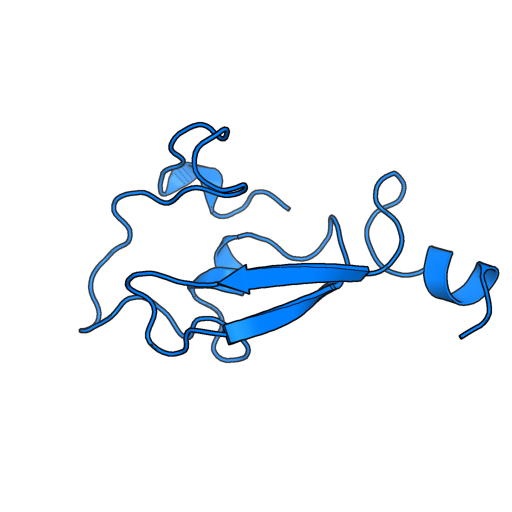 N 1
ATOM 525 C CA . PRO A 1 71 ? 8.982 -3.674 10.654 1.00 96.12 71 PRO A CA 1
ATOM 526 C C . PRO A 1 71 ? 7.564 -3.090 10.645 1.00 96.12 71 PRO A C 1
ATOM 528 O O . PRO A 1 71 ? 6.816 -3.194 9.670 1.00 96.12 71 PRO A O 1
ATOM 531 N N . TRP A 1 72 ? 7.226 -2.428 11.746 1.00 96.94 72 TRP A N 1
ATOM 532 C CA . TRP A 1 72 ? 6.028 -1.606 11.844 1.00 96.94 72 TRP A CA 1
ATOM 533 C C . TRP A 1 72 ? 6.271 -0.288 11.120 1.00 96.94 72 TRP A C 1
ATOM 535 O O . TRP A 1 72 ? 7.249 0.400 11.408 1.00 96.94 72 TRP A O 1
ATOM 545 N N . PHE A 1 73 ? 5.383 0.043 10.193 1.00 98.00 73 PHE A N 1
ATOM 546 C CA . PHE A 1 73 ? 5.337 1.328 9.510 1.00 98.00 73 PHE A CA 1
ATOM 547 C C . PHE A 1 73 ? 4.199 2.178 10.064 1.00 98.00 73 PHE A C 1
ATOM 549 O O . PHE A 1 73 ? 3.227 1.671 10.630 1.00 98.00 73 PHE A O 1
ATOM 556 N N . PHE A 1 74 ? 4.341 3.483 9.883 1.00 98.12 74 PHE A N 1
ATOM 557 C CA . PHE A 1 74 ? 3.482 4.523 10.444 1.00 98.12 74 PHE A CA 1
ATOM 558 C C . PHE A 1 74 ? 3.084 5.522 9.352 1.00 98.12 74 PHE A C 1
ATOM 560 O O . PHE A 1 74 ? 3.433 5.336 8.186 1.00 98.12 74 PHE A O 1
ATOM 567 N N . GLU A 1 75 ? 2.341 6.564 9.713 1.00 97.06 75 GLU A N 1
ATOM 568 C CA . GLU A 1 75 ? 1.792 7.540 8.768 1.00 97.06 75 GLU A CA 1
ATOM 569 C C . GLU A 1 75 ? 2.851 8.163 7.843 1.00 97.06 75 GLU A C 1
ATOM 571 O O . GLU A 1 75 ? 2.620 8.281 6.642 1.00 97.06 75 GLU A O 1
ATOM 576 N N . GLU A 1 76 ? 4.044 8.463 8.356 1.00 97.50 76 GLU A N 1
ATOM 577 C CA . GLU A 1 76 ? 5.158 9.038 7.593 1.00 97.50 76 GLU A CA 1
ATOM 578 C C . GLU A 1 76 ? 5.724 8.108 6.506 1.00 97.50 76 GLU A C 1
ATOM 580 O O . GLU A 1 76 ? 6.456 8.554 5.626 1.00 97.50 76 GLU A O 1
ATOM 585 N N . HIS A 1 77 ? 5.370 6.822 6.545 1.00 97.88 77 HIS A N 1
ATOM 586 C CA . HIS A 1 77 ? 5.785 5.821 5.563 1.00 97.88 77 HIS A CA 1
ATOM 587 C C . HIS A 1 77 ? 4.738 5.606 4.461 1.00 97.88 77 HIS A C 1
ATOM 589 O O . HIS A 1 77 ? 4.972 4.812 3.553 1.00 97.88 77 HIS A O 1
ATOM 595 N N . LEU A 1 78 ? 3.572 6.262 4.528 1.00 97.06 78 LEU A N 1
ATOM 596 C CA . LEU A 1 78 ? 2.497 6.057 3.551 1.00 97.06 78 LEU A CA 1
ATOM 597 C C . LEU A 1 78 ? 2.908 6.436 2.126 1.00 97.06 78 LEU A C 1
ATOM 599 O O . LEU A 1 78 ? 2.468 5.800 1.175 1.00 97.06 78 LEU A O 1
ATOM 603 N N . ASP A 1 79 ? 3.762 7.442 1.974 1.00 97.25 79 ASP A N 1
ATOM 604 C CA . ASP A 1 79 ? 4.178 7.945 0.663 1.00 97.25 79 ASP A CA 1
ATOM 605 C C . ASP A 1 79 ? 5.393 7.195 0.090 1.00 97.25 79 ASP A C 1
ATOM 607 O O . ASP A 1 79 ? 5.952 7.598 -0.930 1.00 97.25 79 ASP A O 1
ATOM 611 N N . PHE A 1 80 ? 5.812 6.093 0.725 1.00 95.06 80 PHE A N 1
ATOM 612 C CA . PHE A 1 80 ? 6.827 5.212 0.153 1.00 95.06 80 PHE A CA 1
ATOM 613 C C . PHE A 1 80 ? 6.235 4.390 -1.007 1.00 95.06 80 PHE A C 1
ATOM 615 O O . PHE A 1 80 ? 5.094 3.928 -0.884 1.00 95.06 80 PHE A O 1
ATOM 622 N N . PRO A 1 81 ? 6.996 4.213 -2.104 1.00 90.31 81 PRO A N 1
ATOM 623 C CA . PRO A 1 81 ? 6.588 3.448 -3.285 1.00 90.31 81 PRO A CA 1
ATOM 624 C C . PRO A 1 81 ? 6.759 1.922 -3.147 1.00 90.31 81 PRO A C 1
ATOM 626 O O . PRO A 1 81 ? 7.384 1.460 -2.162 1.00 90.31 81 PRO A O 1
#

Nearest PDB structures (foldse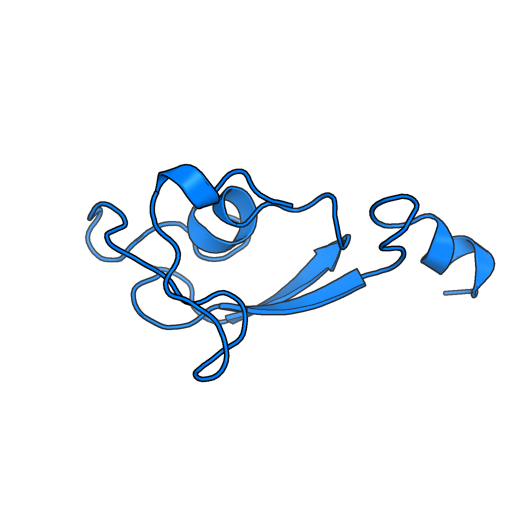ek):
  7p5h-assembly1_b  TM=9.158E-01  e=4.320E-05  Thermotoga maritima MSB8
  8qby-assembly1_F  TM=8.819E-01  e=7.184E-05  Paracoccus denitrificans PD1222
  7q4w-assembly1_B  TM=8.538E-01  e=1.890E-05  Acetobacterium woodii DSM 1030
  7p91-assembly1_B  TM=8.568E-01  e=1.357E-04  Thermotoga maritima MSB8
  7o71-assembly1_B  TM=8.212E-01  e=1.426E-03  Yarrowia lipolytica

Foldseek 3Di:
DDPVVQQVFADVVFGHWDWDQADDFFPATDIDIHGYNPQFLCCQCCNPVHRVHGPPNDDWAWDARPPPVGDIGGPVRRRGD

Sequence (81 aa):
MEAKNFAKLGAEQSTGTRIFAVSGHVNNPGVYEVEFGTTTFRDLIMGEKYGNGIRNGNEIKAFIPGGASAPWFFEEHLDFP

pLDDT: mean 94.96, std 4.05, range [72.88, 98.5]

Secondary structure (DSSP, 8-state):
--HHHHTTSEETTEESEEEEEE-SSBSS-EEEEEETTTS-HHHHHH-TTTT-SBGGGPPP--B-TTSTTSPPB-GGGTT--

Mean predicted aligned error: 3.12 Å

Solvent-accessible surface area (backbone atoms only — not comparable to full-atom values): 4696 Å² total; per-residue (Å²): 134,56,70,79,63,41,60,66,32,40,26,95,94,37,50,19,70,42,78,44,76,48,68,81,67,34,62,39,65,46,78,44,80,42,45,24,56,65,51,24,48,41,47,51,41,49,27,75,92,42,12,43,23,39,49,94,76,47,80,82,76,63,49,57,92,66,50,95,88,39,66,83,41,41,71,91,51,27,81,41,77

Radius of gyration: 13.39 Å; Cα contacts (8 Å, |Δi|>4): 138; chains: 1; bounding box: 30×20×37 Å